Protein AF-A0A2Z6SQY2-F1 (afdb_monomer_lite)

pLDDT: mean 81.99, std 16.7, range [29.33, 95.88]

Structure (mmCIF, N/CA/C/O backbone):
data_AF-A0A2Z6SQY2-F1
#
_entry.id   AF-A0A2Z6SQY2-F1
#
loop_
_atom_site.group_PDB
_atom_site.id
_atom_site.type_symbol
_atom_site.label_atom_id
_atom_site.label_alt_id
_atom_site.label_comp_id
_atom_site.label_asym_id
_atom_site.label_entity_id
_atom_site.label_seq_id
_atom_site.pdbx_PDB_ins_code
_atom_site.Cartn_x
_atom_site.Cartn_y
_atom_site.Cartn_z
_atom_site.occupancy
_atom_site.B_iso_or_equiv
_atom_site.auth_seq_id
_atom_site.auth_comp_id
_atom_site.auth_asym_id
_atom_site.auth_atom_id
_atom_site.pdbx_PDB_model_num
ATOM 1 N N . MET A 1 1 ? -3.340 0.720 -24.273 1.00 29.33 1 MET A N 1
ATOM 2 C CA . MET A 1 1 ? -2.070 0.070 -24.674 1.00 29.33 1 MET A CA 1
ATOM 3 C C . MET A 1 1 ? -1.028 0.421 -23.617 1.00 29.33 1 MET A C 1
ATOM 5 O O . MET A 1 1 ? -0.564 1.557 -23.646 1.00 29.33 1 MET A O 1
ATOM 9 N N . PRO A 1 2 ? -0.709 -0.455 -22.646 1.00 41.25 2 PRO A N 1
ATOM 10 C CA . PRO A 1 2 ? 0.267 -0.113 -21.615 1.00 41.25 2 PRO A CA 1
ATOM 11 C C . PRO A 1 2 ? 1.655 -0.027 -22.257 1.00 41.25 2 PRO A C 1
ATOM 13 O O . PRO A 1 2 ? 2.045 -0.883 -23.059 1.00 41.25 2 PRO A O 1
ATOM 16 N N . LYS A 1 3 ? 2.373 1.065 -21.989 1.00 42.19 3 LYS A N 1
ATOM 17 C CA . LYS A 1 3 ? 3.582 1.435 -22.726 1.00 42.19 3 LYS A CA 1
ATOM 18 C C . LYS A 1 3 ? 4.790 0.616 -22.235 1.00 42.19 3 LYS A C 1
ATOM 20 O O . LYS A 1 3 ? 5.265 0.799 -21.120 1.00 42.19 3 LYS A O 1
ATOM 25 N N . ARG A 1 4 ? 5.339 -0.240 -23.113 1.00 41.44 4 ARG A N 1
ATOM 26 C CA . ARG A 1 4 ? 6.506 -1.136 -22.891 1.00 41.44 4 ARG A CA 1
ATOM 27 C C . ARG A 1 4 ? 7.769 -0.472 -22.319 1.00 41.44 4 ARG A C 1
ATOM 29 O O . ARG A 1 4 ? 8.645 -1.181 -21.836 1.00 41.44 4 ARG A O 1
ATOM 36 N N . TRP A 1 5 ? 7.887 0.854 -22.367 1.00 46.94 5 TRP A N 1
ATOM 37 C CA . TRP A 1 5 ? 9.052 1.562 -21.829 1.00 46.94 5 TRP A CA 1
ATOM 38 C C . TRP A 1 5 ? 9.046 1.652 -20.292 1.00 46.94 5 TRP A C 1
ATOM 40 O O . TRP A 1 5 ? 10.117 1.734 -19.698 1.00 46.94 5 TRP A O 1
ATOM 50 N N . LEU A 1 6 ? 7.877 1.564 -19.642 1.00 44.06 6 LEU A N 1
ATOM 51 C CA . LEU A 1 6 ? 7.753 1.628 -18.180 1.00 44.06 6 LEU A CA 1
ATOM 52 C C . LEU A 1 6 ? 8.323 0.365 -17.510 1.00 44.06 6 LEU A C 1
ATOM 54 O O . LEU A 1 6 ? 9.120 0.456 -16.580 1.00 44.06 6 LEU A O 1
ATOM 58 N N . LEU A 1 7 ? 8.015 -0.812 -18.074 1.00 48.38 7 LEU A N 1
ATOM 59 C CA . LEU A 1 7 ? 8.621 -2.090 -17.674 1.00 48.38 7 LEU A CA 1
ATOM 60 C C . LEU A 1 7 ? 10.146 -2.063 -17.817 1.00 48.38 7 LEU A C 1
ATOM 62 O O . LEU A 1 7 ? 10.846 -2.660 -17.007 1.00 48.38 7 LEU A O 1
ATOM 66 N N . LYS A 1 8 ? 10.663 -1.339 -18.816 1.00 44.56 8 LYS A N 1
ATOM 67 C CA . LYS A 1 8 ? 12.102 -1.213 -19.054 1.00 44.56 8 LYS A CA 1
ATOM 68 C C . LYS A 1 8 ? 12.790 -0.388 -17.962 1.00 44.56 8 LYS A C 1
ATOM 70 O O . LYS A 1 8 ? 13.813 -0.814 -17.452 1.00 44.56 8 LYS A O 1
ATOM 75 N N . ARG A 1 9 ? 12.181 0.720 -17.525 1.00 45.66 9 ARG A N 1
ATOM 76 C CA . ARG A 1 9 ? 12.743 1.588 -16.473 1.00 45.66 9 ARG A CA 1
ATOM 77 C C . ARG A 1 9 ? 12.631 0.989 -15.068 1.00 45.66 9 ARG A C 1
ATOM 79 O O . ARG A 1 9 ? 13.500 1.217 -14.237 1.00 45.66 9 ARG A O 1
ATOM 86 N N . ILE A 1 10 ? 11.581 0.206 -14.816 1.00 49.06 10 ILE A N 1
ATOM 87 C CA . ILE A 1 10 ? 11.434 -0.569 -13.577 1.00 49.06 10 ILE A CA 1
ATOM 88 C C . ILE A 1 10 ? 12.401 -1.768 -13.556 1.00 49.06 10 ILE A C 1
ATOM 90 O O . ILE A 1 10 ? 12.856 -2.141 -12.487 1.00 49.06 10 ILE A O 1
ATOM 94 N N . ASN A 1 11 ? 12.754 -2.338 -14.713 1.00 49.47 11 ASN A N 1
ATOM 95 C CA . ASN A 1 11 ? 13.780 -3.385 -14.816 1.00 49.47 11 ASN A CA 1
ATOM 96 C C . ASN A 1 11 ? 15.226 -2.844 -14.789 1.00 49.47 11 ASN A C 1
ATOM 98 O O . ASN A 1 11 ? 16.143 -3.610 -14.525 1.00 49.47 11 ASN A O 1
ATOM 102 N N . GLU A 1 12 ? 15.447 -1.562 -15.102 1.00 46.66 12 GLU A N 1
ATOM 103 C CA . GLU A 1 12 ? 16.776 -0.917 -15.099 1.00 46.66 12 GLU A CA 1
ATOM 104 C C . GLU A 1 12 ? 17.168 -0.343 -13.723 1.00 46.66 12 GLU A C 1
ATOM 106 O O . GLU A 1 12 ? 18.347 -0.098 -13.474 1.00 46.66 12 GLU A O 1
ATOM 111 N N . LEU A 1 13 ? 16.203 -0.144 -12.819 1.00 47.38 13 LEU A N 1
ATOM 112 C CA . LEU A 1 13 ? 16.464 0.120 -11.406 1.00 47.38 13 LEU A CA 1
ATOM 113 C C . LEU A 1 13 ? 16.394 -1.228 -10.690 1.00 47.38 13 LEU A C 1
ATOM 115 O O . LEU A 1 13 ? 15.321 -1.817 -10.646 1.00 47.38 13 LEU A O 1
ATOM 119 N N . ASP A 1 14 ? 17.507 -1.698 -10.137 1.00 45.78 14 ASP A N 1
ATOM 120 C CA . ASP A 1 14 ? 17.660 -2.936 -9.353 1.00 45.78 14 ASP A CA 1
ATOM 121 C C . ASP A 1 14 ? 16.884 -2.864 -8.011 1.00 45.78 14 ASP A C 1
ATOM 123 O O . ASP A 1 14 ? 17.421 -3.049 -6.920 1.00 45.78 14 ASP A O 1
ATOM 127 N N . ARG A 1 15 ? 15.608 -2.463 -8.070 1.00 53.78 15 ARG A N 1
ATOM 128 C CA . ARG A 1 15 ? 14.658 -2.541 -6.969 1.00 53.78 15 ARG A CA 1
ATOM 129 C C . ARG A 1 15 ? 14.241 -3.996 -6.869 1.00 53.78 15 ARG A C 1
ATOM 131 O O . ARG A 1 15 ? 13.736 -4.565 -7.835 1.00 53.78 15 ARG A O 1
ATOM 138 N N . ASP A 1 16 ? 14.482 -4.556 -5.691 1.00 64.25 16 ASP A N 1
ATOM 139 C CA . ASP A 1 16 ? 14.147 -5.918 -5.291 1.00 64.25 16 ASP A CA 1
ATOM 140 C C . ASP A 1 16 ? 12.790 -6.339 -5.886 1.00 64.25 16 ASP A C 1
ATOM 142 O O . ASP A 1 16 ? 11.812 -5.588 -5.802 1.00 64.25 16 ASP A O 1
ATOM 146 N N . VAL A 1 17 ? 12.719 -7.514 -6.523 1.00 69.75 17 VAL A N 1
ATOM 147 C CA . VAL A 1 17 ? 11.533 -8.011 -7.256 1.00 69.75 17 VAL A CA 1
ATOM 148 C C . VAL A 1 17 ? 10.260 -7.894 -6.406 1.00 69.75 17 VAL A C 1
ATOM 150 O O . VAL A 1 17 ? 9.179 -7.595 -6.919 1.00 69.75 17 VAL A O 1
ATOM 153 N N . GLY A 1 18 ? 10.399 -8.050 -5.087 1.00 72.19 18 GLY A N 1
ATOM 154 C CA . GLY A 1 18 ? 9.308 -7.891 -4.135 1.00 72.19 18 GLY A CA 1
ATOM 155 C C . GLY A 1 18 ? 8.789 -6.454 -3.970 1.00 72.19 18 GLY A C 1
ATOM 156 O O . GLY A 1 18 ? 7.591 -6.280 -3.748 1.00 72.19 18 GLY A O 1
ATOM 157 N N . GLU A 1 19 ? 9.632 -5.424 -4.104 1.00 80.06 19 GLU A N 1
ATOM 158 C CA . GLU A 1 19 ? 9.224 -4.010 -4.028 1.00 80.06 19 GLU A CA 1
ATOM 159 C C . GLU A 1 19 ? 8.490 -3.578 -5.305 1.00 80.06 19 GLU A C 1
ATOM 161 O O . GLU A 1 19 ? 7.499 -2.851 -5.247 1.00 80.06 19 GLU A O 1
ATOM 166 N N . LYS A 1 20 ? 8.914 -4.092 -6.465 1.00 82.88 20 LYS A N 1
ATOM 167 C CA . LYS A 1 20 ? 8.188 -3.899 -7.726 1.00 82.88 20 LYS A CA 1
ATOM 168 C C . LYS A 1 20 ? 6.767 -4.455 -7.641 1.00 82.88 20 LYS A C 1
ATOM 170 O O . LYS A 1 20 ? 5.811 -3.721 -7.887 1.00 82.88 20 LYS A O 1
ATOM 175 N N . ALA A 1 21 ? 6.637 -5.720 -7.242 1.00 87.00 21 ALA A N 1
ATOM 176 C CA . ALA A 1 21 ? 5.339 -6.375 -7.113 1.00 87.00 21 ALA A CA 1
ATOM 177 C C . ALA A 1 21 ? 4.427 -5.647 -6.109 1.00 87.00 21 ALA A C 1
ATOM 179 O O . ALA A 1 21 ? 3.219 -5.547 -6.314 1.00 87.00 21 ALA A O 1
ATOM 180 N N . LEU A 1 22 ? 5.009 -5.077 -5.047 1.00 91.06 22 LEU A N 1
ATOM 181 C CA . LEU A 1 22 ? 4.283 -4.267 -4.071 1.00 91.06 22 LEU A CA 1
ATOM 182 C C . LEU A 1 22 ? 3.628 -3.037 -4.721 1.00 91.06 22 LEU A C 1
ATOM 184 O O . LEU A 1 22 ? 2.443 -2.789 -4.491 1.00 91.06 22 LEU A O 1
ATOM 188 N N . TYR A 1 23 ? 4.371 -2.271 -5.526 1.00 90.00 23 TYR A N 1
ATOM 189 C CA . TYR A 1 23 ? 3.830 -1.075 -6.180 1.00 90.00 23 TYR A CA 1
ATOM 190 C C . TYR A 1 23 ? 2.847 -1.397 -7.306 1.00 90.00 23 TYR A C 1
ATOM 192 O O . TYR A 1 23 ? 1.893 -0.644 -7.493 1.00 90.00 23 TYR A O 1
ATOM 200 N N . GLU A 1 24 ? 3.047 -2.501 -8.028 1.00 89.25 24 GLU A N 1
ATOM 201 C CA . GLU A 1 24 ? 2.091 -2.989 -9.032 1.00 89.25 24 GLU A CA 1
ATOM 202 C C . GLU A 1 24 ? 0.751 -3.341 -8.371 1.00 89.25 24 GLU A C 1
ATOM 204 O O . GLU A 1 24 ? -0.286 -2.819 -8.768 1.00 89.25 24 GLU A O 1
ATOM 209 N N . ILE A 1 25 ? 0.767 -4.112 -7.276 1.00 91.94 25 ILE A N 1
ATOM 210 C CA . ILE A 1 25 ? -0.449 -4.463 -6.523 1.00 91.94 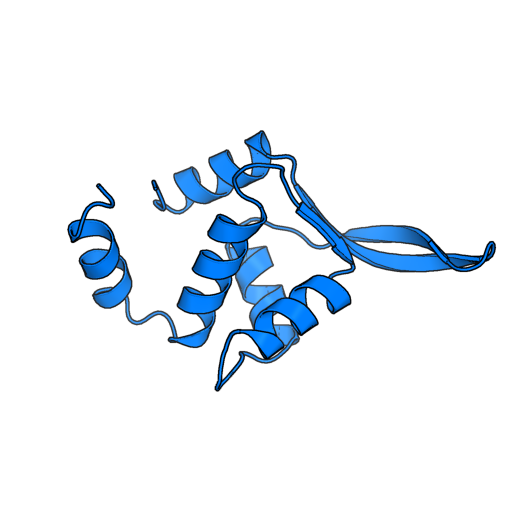25 ILE A CA 1
ATOM 211 C C . ILE A 1 25 ? -1.137 -3.218 -5.956 1.00 91.94 25 ILE A C 1
ATOM 213 O O . ILE A 1 25 ? -2.362 -3.103 -6.028 1.00 91.94 25 ILE A O 1
ATOM 217 N N . LEU A 1 26 ? -0.359 -2.287 -5.397 1.00 91.81 26 LEU A N 1
ATOM 218 C CA . LEU A 1 26 ? -0.881 -1.029 -4.872 1.00 91.81 26 LEU A CA 1
ATOM 219 C C . LEU A 1 26 ? -1.572 -0.210 -5.972 1.00 91.81 26 LEU A C 1
ATOM 221 O O . LEU A 1 26 ? -2.636 0.361 -5.737 1.00 91.81 26 LEU A O 1
ATOM 225 N N . PHE A 1 27 ? -0.985 -0.159 -7.167 1.00 90.50 27 PHE A N 1
ATOM 226 C CA . PHE A 1 27 ? -1.565 0.560 -8.290 1.00 90.50 27 PHE A CA 1
ATOM 227 C C . PHE A 1 27 ? -2.834 -0.129 -8.803 1.00 90.50 27 PHE A C 1
ATOM 229 O O . PHE A 1 27 ? -3.897 0.490 -8.829 1.00 90.50 27 PHE A O 1
ATOM 236 N N . ASP A 1 28 ? -2.745 -1.414 -9.139 1.00 90.81 28 ASP A N 1
ATOM 237 C CA . ASP A 1 28 ? -3.829 -2.162 -9.778 1.00 90.81 28 ASP A CA 1
ATOM 238 C C . ASP A 1 28 ? -5.100 -2.208 -8.926 1.00 90.81 28 ASP A C 1
ATOM 240 O O . ASP A 1 28 ? -6.212 -2.157 -9.453 1.00 90.81 28 ASP A O 1
ATOM 244 N N . LEU A 1 29 ? -4.948 -2.302 -7.603 1.00 93.12 29 LEU A N 1
ATOM 245 C CA . LEU A 1 29 ? -6.082 -2.402 -6.688 1.00 93.12 29 LEU A CA 1
ATOM 246 C C . LEU A 1 29 ? -6.623 -1.045 -6.241 1.00 93.12 29 LEU A C 1
ATOM 248 O O . LEU A 1 29 ? -7.833 -0.910 -6.059 1.00 93.12 29 LEU A O 1
ATOM 252 N N . TYR A 1 30 ? -5.756 -0.047 -6.053 1.00 93.94 30 TYR A N 1
ATOM 253 C CA . TYR A 1 30 ? -6.132 1.163 -5.319 1.00 93.94 30 TYR A CA 1
ATOM 254 C C . TYR A 1 30 ? -6.004 2.456 -6.124 1.00 93.94 30 TYR A C 1
ATOM 256 O O . TYR A 1 30 ? -6.611 3.451 -5.737 1.00 93.94 30 TYR A O 1
ATOM 264 N N . ALA A 1 31 ? -5.315 2.494 -7.269 1.00 88.56 31 ALA A N 1
ATOM 265 C CA . ALA A 1 31 ? -5.159 3.740 -8.035 1.00 88.56 31 ALA A CA 1
ATOM 266 C C . ALA A 1 31 ? -6.488 4.319 -8.552 1.00 88.56 31 ALA A C 1
ATOM 268 O O . ALA A 1 31 ? -6.598 5.522 -8.788 1.00 88.56 31 ALA A O 1
ATOM 269 N N . GLY A 1 32 ? -7.509 3.473 -8.722 1.00 89.44 32 GLY A N 1
ATOM 270 C CA . GLY A 1 32 ? -8.844 3.892 -9.147 1.00 89.44 32 GLY A CA 1
ATOM 271 C C . GLY A 1 32 ? -9.727 4.451 -8.028 1.00 89.44 32 GLY A C 1
ATOM 272 O O . GLY A 1 32 ? -10.646 5.207 -8.330 1.00 89.44 32 GLY A O 1
ATOM 273 N N . VAL A 1 33 ? -9.468 4.098 -6.764 1.00 93.56 33 VAL A N 1
ATOM 274 C CA . VAL A 1 33 ? -10.410 4.313 -5.644 1.00 93.56 33 VAL A CA 1
ATOM 275 C C . VAL A 1 33 ? -9.776 4.902 -4.376 1.00 93.56 33 VAL A C 1
ATOM 277 O O . VAL A 1 33 ? -10.491 5.419 -3.523 1.00 93.56 33 VAL A O 1
ATOM 280 N N . GLY A 1 34 ? -8.449 4.898 -4.267 1.00 93.25 34 GLY A N 1
ATOM 281 C CA . GLY A 1 34 ? -7.726 5.160 -3.023 1.00 93.25 34 GLY A CA 1
A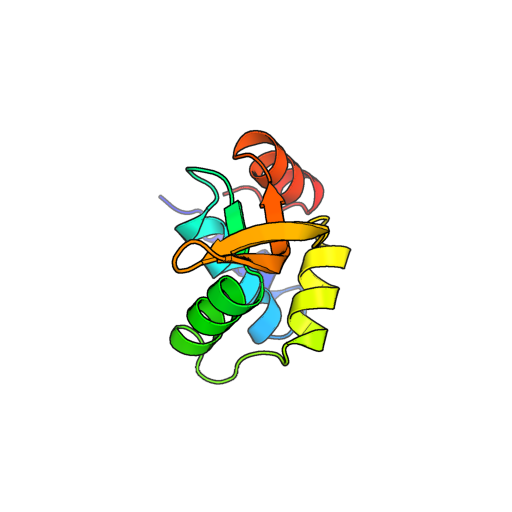TOM 282 C C . GLY A 1 34 ? -7.609 3.908 -2.153 1.00 93.25 34 GLY A C 1
ATOM 283 O O . 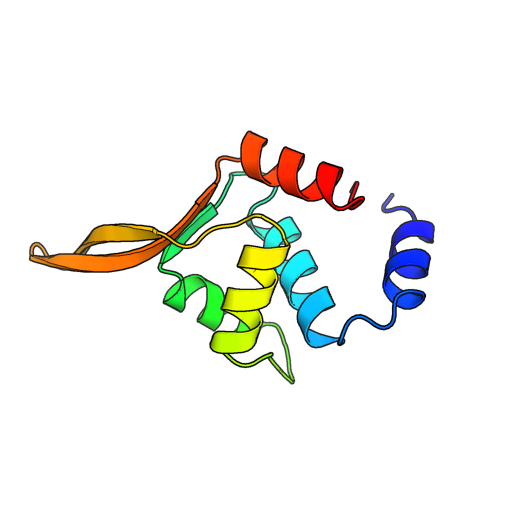GLY A 1 34 ? -8.242 2.888 -2.406 1.00 93.25 34 GLY A O 1
ATOM 284 N N . ILE A 1 35 ? -6.783 3.979 -1.116 1.00 94.00 35 ILE A N 1
ATOM 285 C CA . ILE A 1 35 ? -6.598 2.905 -0.138 1.00 94.00 35 ILE A CA 1
ATOM 286 C C . ILE A 1 35 ? -7.141 3.357 1.215 1.00 94.00 35 ILE A C 1
ATOM 288 O O . ILE A 1 35 ? -6.894 4.479 1.650 1.00 94.00 35 ILE A O 1
ATOM 292 N N . ASN A 1 36 ? -7.890 2.484 1.884 1.00 91.88 36 ASN A N 1
ATOM 293 C CA . ASN A 1 36 ? -8.343 2.679 3.258 1.00 91.88 36 ASN A CA 1
ATOM 294 C C . ASN A 1 36 ? -8.502 1.316 3.934 1.00 91.88 36 ASN A C 1
ATOM 296 O O . ASN A 1 36 ? -9.612 0.828 4.139 1.00 91.88 36 ASN A O 1
ATOM 300 N N . GLU A 1 37 ? -7.376 0.679 4.238 1.00 90.88 37 GLU A N 1
ATOM 301 C CA . GLU A 1 37 ? -7.360 -0.680 4.771 1.00 90.88 37 GLU A CA 1
ATOM 302 C C . GLU A 1 37 ? -6.420 -0.812 5.968 1.00 90.88 37 GLU A C 1
ATOM 304 O O . GLU A 1 37 ? -5.410 -0.102 6.059 1.00 90.88 37 GLU A O 1
ATOM 309 N N . PRO A 1 38 ? -6.695 -1.748 6.894 1.00 93.12 38 PRO A N 1
ATOM 310 C CA . PRO A 1 38 ? -5.695 -2.182 7.852 1.00 93.12 38 PRO A CA 1
ATOM 311 C C . PRO A 1 38 ? -4.439 -2.679 7.126 1.00 93.12 38 PRO A C 1
ATOM 313 O O . PRO A 1 38 ? -4.523 -3.492 6.209 1.00 93.12 38 PRO A O 1
ATOM 316 N N . PHE A 1 39 ? -3.263 -2.258 7.586 1.00 93.62 39 PHE A N 1
ATOM 317 C CA . PHE A 1 39 ? -1.973 -2.656 7.019 1.00 93.62 39 PHE A CA 1
ATOM 318 C C . PHE A 1 39 ? -1.819 -4.182 6.943 1.00 93.62 39 PHE A C 1
ATOM 320 O O . PHE A 1 39 ? -1.260 -4.699 5.983 1.00 93.62 39 PHE A O 1
ATOM 327 N N . ALA A 1 40 ? -2.337 -4.907 7.941 1.00 92.81 40 ALA A N 1
ATOM 328 C CA . ALA A 1 40 ? -2.311 -6.366 7.949 1.00 92.81 40 ALA A CA 1
ATOM 329 C C . ALA A 1 40 ? -3.092 -6.975 6.772 1.00 92.81 40 ALA A C 1
ATOM 331 O O . ALA A 1 40 ? -2.584 -7.890 6.139 1.00 92.81 40 ALA A O 1
ATOM 332 N N . VAL A 1 41 ? -4.267 -6.426 6.444 1.00 93.94 41 VAL A N 1
ATOM 333 C CA . VAL A 1 41 ? -5.102 -6.903 5.328 1.00 93.94 41 VAL A CA 1
ATOM 334 C C . VAL A 1 41 ? -4.393 -6.660 4.000 1.00 93.94 41 VAL A C 1
ATOM 336 O O . VAL A 1 41 ? -4.234 -7.588 3.212 1.00 93.94 41 VAL A O 1
ATOM 339 N N . PHE A 1 42 ? -3.875 -5.446 3.800 1.00 94.62 42 PHE A N 1
ATOM 340 C CA . PHE A 1 42 ? -3.082 -5.117 2.618 1.00 94.62 42 PHE A CA 1
ATOM 341 C C . PHE A 1 42 ? -1.86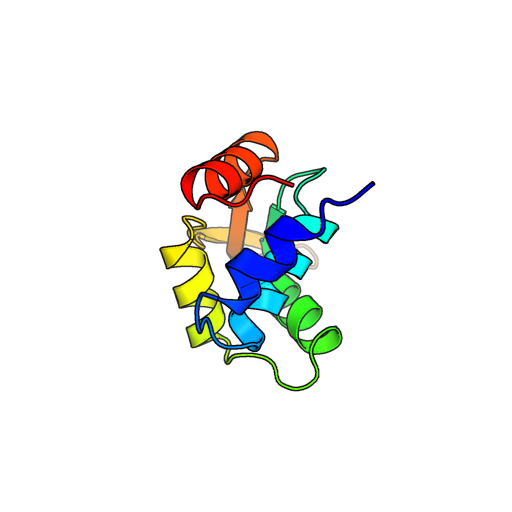8 -6.049 2.459 1.00 94.62 42 PHE A C 1
ATOM 343 O O . PHE A 1 42 ? -1.601 -6.555 1.369 1.00 94.62 42 PHE A O 1
ATOM 350 N N . TYR A 1 43 ? -1.140 -6.314 3.549 1.00 94.88 43 TYR A N 1
ATOM 351 C CA . TYR A 1 43 ? 0.012 -7.215 3.522 1.00 94.88 43 TYR A CA 1
ATOM 352 C C . TYR A 1 43 ? -0.378 -8.655 3.171 1.00 94.88 43 TYR A C 1
ATOM 354 O O . TYR A 1 43 ? 0.327 -9.305 2.403 1.00 94.88 43 TYR A O 1
ATOM 362 N N . ASP A 1 44 ? -1.498 -9.153 3.693 1.00 95.88 44 ASP A N 1
ATOM 363 C CA . ASP A 1 44 ? -1.968 -10.503 3.384 1.00 95.88 44 ASP A CA 1
ATOM 364 C C . ASP A 1 44 ? -2.384 -10.618 1.904 1.00 95.88 44 ASP A C 1
ATOM 366 O O . ASP A 1 44 ? -2.052 -11.604 1.245 1.00 95.88 44 ASP A O 1
ATOM 370 N N . ILE A 1 45 ? -3.021 -9.585 1.334 1.00 94.50 45 ILE A N 1
ATOM 371 C CA . ILE A 1 45 ? -3.311 -9.506 -0.111 1.00 94.50 45 ILE A CA 1
ATOM 372 C C . ILE A 1 45 ? -2.016 -9.549 -0.929 1.00 94.50 45 ILE A C 1
ATOM 374 O O . ILE A 1 45 ? -1.948 -10.266 -1.928 1.00 94.50 45 ILE A O 1
ATOM 378 N N . TYR A 1 46 ? -0.995 -8.800 -0.508 1.00 93.12 46 TYR A N 1
ATOM 379 C CA . TYR A 1 46 ? 0.318 -8.796 -1.148 1.00 93.12 46 TYR A CA 1
ATOM 380 C C . TYR A 1 46 ? 0.969 -10.188 -1.127 1.00 93.12 46 TYR A C 1
ATOM 382 O O . TYR A 1 46 ? 1.350 -10.694 -2.181 1.00 93.12 46 TYR A O 1
ATOM 390 N N . CYS A 1 47 ? 1.015 -10.852 0.031 1.00 93.56 47 CYS A N 1
ATOM 391 C CA . CYS A 1 47 ? 1.560 -12.207 0.160 1.00 93.56 47 CYS A CA 1
ATOM 392 C C . CYS A 1 47 ? 0.825 -13.238 -0.700 1.00 93.56 47 CYS A C 1
ATOM 394 O O . CYS A 1 47 ? 1.452 -14.137 -1.243 1.00 93.56 47 CYS A O 1
ATOM 396 N N . ASN A 1 48 ? -0.493 -13.102 -0.857 1.00 94.06 48 ASN A N 1
ATOM 397 C CA . ASN A 1 48 ? -1.281 -14.021 -1.682 1.00 94.06 48 ASN A CA 1
ATOM 398 C C . ASN A 1 48 ? -1.032 -13.858 -3.191 1.00 94.06 48 ASN A C 1
ATOM 400 O O . ASN A 1 48 ? -1.460 -14.706 -3.971 1.00 94.06 48 ASN A O 1
ATOM 404 N N . LYS A 1 49 ? -0.390 -12.764 -3.616 1.00 89.06 49 LYS A N 1
ATOM 405 C CA . LYS A 1 49 ? -0.144 -12.437 -5.028 1.00 89.06 49 LYS A CA 1
ATOM 406 C C . LYS A 1 49 ? 1.329 -12.526 -5.435 1.00 89.06 49 LYS A C 1
ATOM 408 O O . LYS A 1 49 ? 1.632 -12.314 -6.606 1.00 89.06 49 LYS A O 1
ATOM 413 N N . VAL A 1 50 ? 2.234 -12.802 -4.495 1.00 87.00 50 VAL A N 1
ATOM 414 C CA . VAL A 1 50 ? 3.686 -12.787 -4.716 1.00 87.00 50 VAL A CA 1
ATOM 415 C C . VAL A 1 50 ? 4.308 -14.044 -4.114 1.00 87.00 50 VAL A C 1
ATOM 417 O O . VAL A 1 50 ? 4.175 -14.274 -2.919 1.00 87.00 50 VAL A O 1
ATOM 420 N N . ASP A 1 51 ? 5.033 -14.824 -4.922 1.00 83.69 51 ASP A N 1
ATOM 421 C CA . ASP A 1 51 ? 5.619 -16.108 -4.495 1.00 83.69 51 ASP A CA 1
ATOM 422 C C . ASP A 1 51 ? 6.720 -15.963 -3.426 1.00 83.69 51 ASP A C 1
ATOM 424 O O . ASP A 1 51 ? 6.914 -16.852 -2.599 1.00 83.69 51 ASP A O 1
ATOM 428 N N . ASN A 1 52 ? 7.444 -14.838 -3.420 1.00 85.00 52 ASN A N 1
ATOM 429 C CA . ASN A 1 52 ? 8.477 -14.521 -2.429 1.00 85.00 52 ASN A CA 1
ATOM 430 C C . ASN A 1 52 ? 8.262 -13.105 -1.866 1.00 85.00 52 ASN A C 1
ATOM 432 O O . ASN A 1 52 ? 8.933 -12.159 -2.293 1.00 85.00 52 ASN A O 1
ATOM 436 N N . PRO A 1 53 ? 7.277 -12.921 -0.970 1.00 88.06 53 PRO A N 1
ATOM 437 C CA . PRO A 1 53 ? 6.906 -11.602 -0.490 1.00 88.06 53 PRO A CA 1
ATOM 438 C C . PRO A 1 53 ? 7.988 -11.016 0.420 1.00 88.06 53 PRO A C 1
ATOM 440 O O . PRO A 1 53 ? 8.586 -11.704 1.252 1.00 88.06 53 PRO A O 1
ATOM 443 N N . LEU A 1 54 ? 8.193 -9.703 0.317 1.00 90.25 54 LEU A N 1
ATOM 444 C CA . LEU A 1 54 ? 8.980 -8.953 1.292 1.00 90.25 54 LEU A CA 1
ATOM 445 C C . LEU A 1 54 ? 8.397 -9.117 2.701 1.00 90.25 54 LEU A C 1
ATOM 447 O O . LEU A 1 54 ? 7.184 -9.189 2.881 1.00 90.25 54 LEU A O 1
ATOM 451 N N . SER A 1 55 ? 9.257 -9.074 3.723 1.00 91.62 55 SER A N 1
ATOM 452 C CA . SER A 1 55 ? 8.792 -9.073 5.115 1.00 91.62 55 SER A CA 1
ATOM 453 C C . SER A 1 55 ? 7.875 -7.876 5.417 1.00 91.62 55 SER A C 1
ATOM 455 O O . SER A 1 55 ? 8.036 -6.797 4.837 1.00 91.62 55 SER A O 1
ATOM 457 N N . LYS A 1 56 ? 6.980 -8.011 6.410 1.00 92.38 56 LYS A N 1
ATOM 458 C CA . LYS A 1 56 ? 6.103 -6.917 6.890 1.00 92.38 56 LYS A CA 1
ATOM 459 C C . LYS A 1 56 ? 6.858 -5.609 7.139 1.00 92.38 56 LYS A C 1
ATOM 461 O O . LYS A 1 56 ? 6.386 -4.538 6.762 1.00 92.38 56 LYS A O 1
ATOM 466 N N . ASN A 1 57 ? 8.045 -5.692 7.738 1.00 90.75 57 ASN A N 1
ATOM 467 C CA . ASN A 1 57 ? 8.870 -4.522 8.038 1.00 90.75 57 ASN A CA 1
ATOM 468 C C . ASN A 1 57 ? 9.429 -3.869 6.768 1.00 90.75 57 ASN A C 1
ATOM 470 O O . ASN A 1 57 ? 9.464 -2.642 6.682 1.00 90.75 57 ASN A O 1
ATOM 474 N N . CYS A 1 58 ? 9.838 -4.668 5.779 1.00 90.25 58 CYS A N 1
ATOM 475 C CA . CYS A 1 58 ? 10.289 -4.158 4.485 1.00 90.25 58 CYS A CA 1
ATOM 476 C C . CYS A 1 58 ? 9.144 -3.468 3.739 1.00 90.25 58 CYS A C 1
ATOM 478 O O . CYS A 1 58 ? 9.325 -2.341 3.294 1.00 90.25 58 CYS A O 1
ATOM 480 N N . VAL A 1 59 ? 7.954 -4.078 3.694 1.00 91.50 59 VAL A N 1
ATOM 481 C CA . VAL A 1 59 ? 6.761 -3.469 3.080 1.00 91.50 59 VAL A CA 1
ATOM 482 C C . VAL A 1 59 ? 6.403 -2.153 3.768 1.00 91.50 59 VAL A C 1
ATOM 484 O O . VAL A 1 59 ? 6.232 -1.137 3.103 1.00 91.50 59 VAL A O 1
ATOM 487 N N . SER A 1 60 ? 6.358 -2.127 5.103 1.00 90.50 60 SER A N 1
ATOM 488 C CA . SER A 1 60 ? 6.088 -0.900 5.865 1.00 90.50 60 SER A CA 1
ATOM 489 C C . SER A 1 60 ? 7.096 0.214 5.546 1.00 90.50 60 SER A C 1
ATOM 491 O O . SER A 1 60 ? 6.711 1.365 5.328 1.00 90.50 60 SER A O 1
ATOM 493 N N . ARG A 1 61 ? 8.390 -0.124 5.461 1.00 89.44 61 ARG A N 1
ATOM 494 C CA . ARG A 1 61 ? 9.451 0.826 5.091 1.00 89.44 61 ARG A CA 1
ATOM 495 C C . ARG A 1 61 ? 9.334 1.298 3.645 1.00 89.44 61 ARG A C 1
ATOM 497 O O . ARG A 1 61 ? 9.498 2.493 3.420 1.00 89.44 61 ARG A O 1
ATOM 504 N N . ALA A 1 62 ? 9.043 0.400 2.708 1.00 90.19 62 ALA A N 1
ATOM 505 C CA . ALA A 1 62 ? 8.869 0.718 1.295 1.00 90.19 62 ALA A CA 1
ATOM 506 C C . ALA A 1 62 ? 7.680 1.663 1.093 1.00 90.19 62 ALA A C 1
ATOM 508 O O . ALA A 1 62 ? 7.847 2.730 0.517 1.00 90.19 62 ALA A O 1
ATOM 509 N N . LEU A 1 63 ? 6.516 1.360 1.679 1.00 91.62 63 LEU A N 1
ATOM 510 C CA . LEU A 1 63 ? 5.349 2.248 1.637 1.00 91.62 63 LEU A CA 1
ATOM 511 C C . LEU A 1 63 ? 5.655 3.625 2.235 1.00 91.62 63 LEU A C 1
ATOM 513 O O . LEU A 1 63 ? 5.315 4.647 1.642 1.00 91.62 63 LEU A O 1
ATOM 517 N N . ARG A 1 64 ? 6.360 3.672 3.372 1.00 89.81 64 ARG A N 1
ATOM 518 C CA . ARG A 1 64 ? 6.760 4.942 3.988 1.00 89.81 64 ARG A CA 1
ATOM 519 C C . ARG A 1 64 ? 7.714 5.739 3.098 1.00 89.81 64 ARG A C 1
ATOM 521 O O . ARG A 1 64 ? 7.541 6.948 2.987 1.00 89.81 64 ARG A O 1
ATOM 528 N N . ALA A 1 65 ? 8.704 5.085 2.489 1.00 88.62 65 ALA A N 1
ATOM 529 C CA . ALA A 1 65 ? 9.639 5.713 1.555 1.00 88.62 65 ALA A CA 1
ATOM 530 C C . ALA A 1 65 ? 8.932 6.195 0.281 1.00 88.62 65 ALA A C 1
ATOM 532 O O . ALA A 1 65 ? 9.266 7.251 -0.245 1.00 88.62 65 ALA A O 1
ATOM 533 N N . PHE A 1 66 ? 7.914 5.455 -0.156 1.00 87.44 66 PHE A N 1
ATOM 534 C CA . PHE A 1 66 ? 7.055 5.811 -1.274 1.00 87.44 66 PHE A CA 1
ATOM 535 C C . PHE A 1 66 ? 6.184 7.042 -0.979 1.00 87.44 66 PHE A C 1
ATOM 537 O O . PHE A 1 66 ? 5.829 7.769 -1.899 1.00 87.44 66 PHE A O 1
ATOM 544 N N . GLY A 1 67 ? 5.890 7.325 0.293 1.00 88.62 67 GLY A N 1
ATOM 545 C CA . GLY A 1 67 ? 5.088 8.475 0.734 1.00 88.62 67 GLY A CA 1
ATOM 546 C C . GLY A 1 67 ? 3.762 8.093 1.393 1.00 88.62 67 GLY A C 1
ATOM 547 O O . GLY A 1 67 ? 3.037 8.963 1.870 1.00 88.62 67 GLY A O 1
ATOM 548 N N . LEU A 1 68 ? 3.462 6.797 1.489 1.00 90.94 68 LEU A N 1
ATOM 549 C CA . LEU A 1 68 ? 2.302 6.274 2.197 1.00 90.94 68 LEU A CA 1
ATOM 550 C C . LEU A 1 68 ? 2.659 5.983 3.650 1.00 90.94 68 LEU A C 1
ATOM 552 O O . LEU A 1 68 ? 3.311 4.994 3.989 1.00 90.94 68 LEU A O 1
ATOM 556 N N . VAL A 1 69 ? 2.209 6.863 4.537 1.00 84.94 69 VAL A N 1
ATOM 557 C CA . VAL A 1 69 ? 2.423 6.704 5.972 1.00 84.94 69 VAL A CA 1
ATOM 558 C C . VAL A 1 69 ? 1.281 5.895 6.568 1.00 84.94 69 VAL A C 1
ATOM 560 O O . VAL A 1 69 ? 0.119 6.292 6.502 1.00 84.94 69 VAL A O 1
ATOM 563 N N . THR A 1 70 ? 1.622 4.784 7.214 1.00 86.50 70 THR A N 1
ATOM 564 C CA . THR A 1 70 ? 0.667 4.044 8.036 1.00 86.50 70 THR A CA 1
ATOM 565 C C . THR A 1 70 ? 0.306 4.842 9.284 1.00 86.50 70 THR A C 1
ATOM 567 O O . THR A 1 70 ? 1.199 5.352 9.966 1.00 86.50 70 THR A O 1
ATOM 570 N N . LYS A 1 71 ? -0.977 4.915 9.630 1.00 88.38 71 LYS A N 1
ATOM 571 C CA . LYS A 1 71 ? -1.462 5.628 10.819 1.00 88.38 71 LYS A CA 1
ATOM 572 C C . LYS A 1 71 ? -2.159 4.658 11.763 1.00 88.38 71 LYS A C 1
ATOM 574 O O . LYS A 1 71 ? -2.706 3.647 11.338 1.00 88.38 71 LYS A O 1
ATOM 579 N N . MET A 1 72 ? -2.141 4.957 13.058 1.00 90.25 72 MET A N 1
ATOM 580 C CA . MET A 1 72 ? -2.996 4.246 14.004 1.00 90.25 72 MET A CA 1
ATOM 581 C C . MET A 1 72 ? -4.421 4.785 13.860 1.00 90.25 72 MET A C 1
ATOM 583 O O . MET A 1 72 ? -4.641 5.993 13.941 1.00 90.25 72 MET A O 1
ATOM 587 N N . SER A 1 73 ? -5.387 3.902 13.651 1.00 85.38 73 SER A N 1
ATOM 588 C CA . SER A 1 73 ? -6.805 4.241 13.553 1.00 85.38 73 SER A CA 1
ATOM 589 C C . SER A 1 73 ? -7.619 3.344 14.470 1.00 85.38 73 SER A C 1
ATOM 591 O O . SER A 1 73 ? -7.268 2.186 14.697 1.00 85.38 73 SER A O 1
ATOM 593 N N . ARG A 1 74 ? -8.724 3.876 14.995 1.00 86.94 74 ARG A N 1
ATOM 594 C CA . ARG A 1 74 ? -9.725 3.066 15.689 1.00 86.94 74 ARG A CA 1
ATOM 595 C C . ARG A 1 74 ? -10.726 2.557 14.666 1.00 86.94 74 ARG A C 1
ATOM 597 O O . ARG A 1 74 ? -11.290 3.346 13.915 1.00 86.94 74 ARG A O 1
ATOM 604 N N . ILE A 1 75 ? -10.919 1.249 14.645 1.00 82.62 75 ILE A N 1
ATOM 605 C CA . ILE A 1 75 ? -11.942 0.580 13.847 1.00 82.62 75 ILE A CA 1
ATOM 606 C C . ILE A 1 75 ? -12.889 -0.162 14.783 1.00 82.62 75 ILE A C 1
ATOM 608 O O . ILE A 1 75 ? -12.497 -0.564 15.879 1.00 82.62 75 ILE A O 1
ATOM 612 N N . VAL A 1 76 ? -14.131 -0.361 14.355 1.00 84.94 76 VAL A N 1
ATOM 613 C CA . VAL A 1 76 ? -15.095 -1.185 15.089 1.00 84.94 76 VAL A CA 1
ATOM 614 C C . VAL A 1 76 ? -15.123 -2.567 14.451 1.00 84.94 76 VAL A C 1
ATOM 616 O O . VAL A 1 76 ? -15.432 -2.700 13.271 1.00 84.94 76 VAL A O 1
ATOM 619 N N . VAL A 1 77 ? -14.785 -3.591 15.232 1.00 79.81 77 VAL A N 1
ATOM 620 C CA . VAL A 1 77 ? -14.825 -5.001 14.823 1.00 79.81 77 VAL A CA 1
ATOM 621 C C . VAL A 1 77 ? -15.739 -5.730 15.797 1.00 79.81 77 VAL A C 1
ATOM 623 O O . VAL A 1 77 ? -15.489 -5.701 17.002 1.00 79.81 77 VAL A O 1
ATOM 626 N N . ASP A 1 78 ? -16.810 -6.341 15.291 1.00 86.94 78 ASP A N 1
ATOM 627 C CA . ASP A 1 78 ? -17.828 -7.040 16.094 1.00 86.94 78 ASP A CA 1
ATOM 628 C C . ASP A 1 78 ? -18.412 -6.173 17.226 1.00 86.94 78 ASP A C 1
ATOM 630 O O . ASP A 1 78 ? -18.575 -6.610 18.366 1.00 86.94 78 ASP A O 1
ATOM 634 N N . GLY A 1 79 ? -18.658 -4.891 16.935 1.00 88.19 79 GLY A N 1
ATOM 635 C CA . GLY A 1 79 ? -19.180 -3.927 17.910 1.00 88.19 79 GLY A CA 1
ATOM 636 C C . GLY A 1 79 ? -18.173 -3.478 18.977 1.00 88.19 79 GLY A C 1
ATOM 637 O O . GLY A 1 79 ? -18.541 -2.718 19.869 1.00 88.19 79 GLY A O 1
ATOM 638 N N . LYS A 1 80 ? -16.905 -3.906 18.899 1.00 87.50 80 LYS A N 1
ATOM 639 C CA . LYS A 1 80 ? -15.832 -3.481 19.808 1.00 87.50 80 LYS A CA 1
ATOM 640 C C . LYS A 1 80 ? -14.838 -2.577 19.092 1.00 87.50 80 LYS A C 1
ATOM 642 O O . LYS A 1 80 ? -14.336 -2.920 18.021 1.00 87.50 80 LYS A O 1
ATOM 647 N N . GLU A 1 81 ? -14.506 -1.445 19.708 1.00 88.56 81 GLU A N 1
ATOM 648 C CA . GLU A 1 81 ? -13.410 -0.602 19.232 1.00 88.56 81 GLU A CA 1
ATOM 649 C C . GLU A 1 81 ? -12.072 -1.333 19.375 1.00 88.56 81 GLU A C 1
ATOM 651 O O . GLU A 1 81 ? -11.731 -1.861 20.437 1.00 88.56 81 GLU A O 1
ATOM 656 N N . LYS A 1 82 ? -11.293 -1.346 18.296 1.00 87.94 82 LYS A N 1
ATOM 657 C CA . LYS A 1 82 ? -9.922 -1.848 18.261 1.00 87.94 82 LYS A CA 1
ATOM 658 C C . LYS A 1 82 ? -9.030 -0.831 17.565 1.00 87.94 82 LYS A C 1
ATOM 660 O O . LYS A 1 82 ? -9.383 -0.286 16.520 1.00 87.94 82 LYS A O 1
ATOM 665 N N . SER A 1 83 ? -7.849 -0.603 18.124 1.00 88.06 83 SER A N 1
ATOM 666 C CA . SER A 1 83 ? -6.798 0.156 17.448 1.00 88.06 83 SER A CA 1
ATOM 667 C C . SER A 1 83 ? -6.097 -0.744 16.437 1.00 88.06 83 SER A C 1
ATOM 669 O O . SER A 1 83 ? -5.651 -1.836 16.784 1.00 88.06 83 SER A O 1
ATOM 671 N N . THR A 1 84 ? -5.974 -0.283 15.199 1.00 90.56 84 THR A N 1
ATOM 672 C CA . THR A 1 84 ? -5.232 -0.971 14.143 1.00 90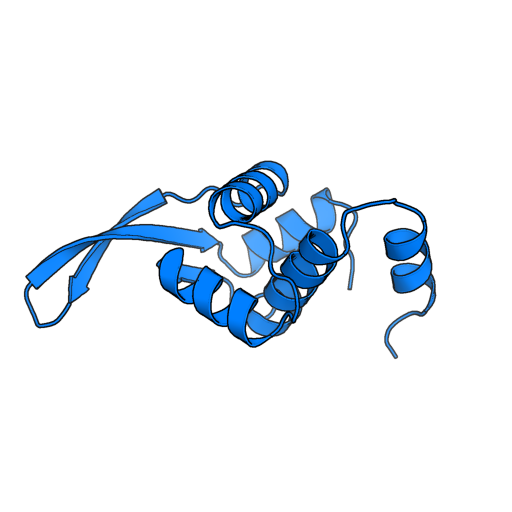.56 84 THR A CA 1
ATOM 673 C C . THR A 1 84 ? -4.342 0.006 13.390 1.00 90.56 84 THR A C 1
ATOM 675 O O . THR A 1 84 ? -4.574 1.214 13.393 1.00 90.56 84 THR A O 1
ATOM 678 N N . ILE A 1 85 ? -3.304 -0.515 12.750 1.00 92.50 85 ILE A N 1
ATOM 679 C CA . ILE A 1 85 ? -2.481 0.253 11.821 1.00 92.50 85 ILE A CA 1
ATOM 680 C C . ILE A 1 85 ? -3.188 0.214 10.468 1.00 92.50 85 ILE A C 1
ATOM 682 O O . ILE A 1 85 ? -3.466 -0.873 9.968 1.00 92.50 85 ILE A O 1
ATOM 686 N N . THR A 1 86 ? -3.472 1.367 9.875 1.00 92.56 86 THR A N 1
ATOM 687 C CA . THR A 1 86 ? -4.111 1.503 8.561 1.00 92.56 86 THR A CA 1
ATOM 688 C C . THR A 1 86 ? -3.183 2.189 7.572 1.00 92.56 86 THR A C 1
ATOM 690 O O . THR A 1 86 ? -2.323 2.986 7.954 1.00 92.56 86 THR A O 1
ATOM 693 N N . ILE A 1 87 ? -3.362 1.882 6.290 1.00 93.25 87 ILE A N 1
ATOM 694 C CA . ILE A 1 87 ? -2.865 2.699 5.186 1.00 93.25 87 ILE A CA 1
ATOM 695 C C . ILE A 1 87 ? -4.079 3.441 4.639 1.00 93.25 87 ILE A C 1
ATOM 697 O O . ILE A 1 87 ? -5.067 2.812 4.254 1.00 93.25 87 ILE A O 1
ATOM 701 N N . ASN A 1 88 ? -4.012 4.770 4.635 1.00 92.44 88 ASN A N 1
ATOM 702 C CA . ASN A 1 88 ? -5.066 5.604 4.085 1.00 92.44 88 ASN A CA 1
ATOM 703 C C . ASN A 1 88 ? -4.464 6.643 3.141 1.00 92.44 88 ASN A C 1
ATOM 705 O O . ASN A 1 88 ? -3.574 7.398 3.539 1.00 92.44 88 ASN A O 1
ATOM 709 N N . ALA A 1 89 ? -4.948 6.641 1.908 1.00 93.38 89 ALA A N 1
ATOM 710 C CA . ALA A 1 89 ? -4.738 7.702 0.944 1.00 93.38 89 ALA A CA 1
ATOM 711 C C . ALA A 1 89 ? -5.952 7.744 0.022 1.00 93.38 89 ALA A C 1
ATOM 713 O O . ALA A 1 89 ? -6.387 6.714 -0.500 1.00 93.38 89 ALA A O 1
ATOM 714 N N . THR A 1 90 ? -6.482 8.939 -0.204 1.00 94.31 90 THR A N 1
ATOM 715 C CA . THR A 1 90 ? -7.463 9.165 -1.265 1.00 94.31 90 THR A CA 1
ATOM 716 C C . THR A 1 90 ? -6.874 8.777 -2.616 1.00 94.31 90 THR A C 1
ATOM 718 O O . THR A 1 90 ? -5.656 8.681 -2.794 1.00 94.31 90 THR A O 1
ATOM 721 N N . ARG A 1 91 ? -7.746 8.571 -3.600 1.00 93.75 91 ARG A N 1
ATOM 722 C CA . ARG A 1 91 ? -7.334 8.345 -4.984 1.00 93.75 91 ARG A CA 1
ATOM 723 C C . ARG A 1 91 ? -6.363 9.430 -5.457 1.00 93.75 91 ARG A C 1
ATOM 725 O O . ARG A 1 91 ? -5.335 9.121 -6.051 1.00 93.75 91 ARG A O 1
ATOM 732 N N . GLU A 1 92 ? -6.673 10.691 -5.181 1.00 93.56 92 GLU A N 1
ATOM 733 C CA . GLU A 1 92 ? -5.877 11.842 -5.604 1.00 93.56 92 GLU A CA 1
ATOM 734 C C . GLU A 1 92 ? -4.504 11.861 -4.926 1.00 93.56 92 GLU A C 1
ATOM 736 O O . GLU A 1 92 ? -3.498 12.025 -5.615 1.00 93.56 92 GLU A O 1
ATOM 741 N N . GLU A 1 93 ? -4.443 11.632 -3.610 1.00 93.12 93 GLU A N 1
ATOM 742 C CA . GLU A 1 93 ? -3.178 11.530 -2.869 1.00 93.12 93 GLU A CA 1
ATOM 743 C C . GLU A 1 93 ? -2.329 10.357 -3.362 1.00 93.12 93 GLU A C 1
ATOM 745 O O . GLU A 1 93 ? -1.114 10.486 -3.522 1.00 93.12 93 GLU A O 1
ATOM 750 N N . LEU A 1 94 ? -2.956 9.214 -3.639 1.00 92.06 94 LEU A N 1
ATOM 751 C CA . LEU A 1 94 ? -2.263 8.027 -4.117 1.00 92.06 94 LEU A CA 1
ATOM 752 C C . LEU A 1 94 ? -1.688 8.253 -5.524 1.00 92.06 94 LEU A C 1
ATOM 754 O O . LEU A 1 94 ? -0.515 7.969 -5.755 1.00 92.06 94 LEU A O 1
ATOM 758 N N . LEU A 1 95 ? -2.467 8.830 -6.446 1.00 90.75 95 LEU A N 1
ATOM 759 C CA . LEU A 1 95 ? -2.001 9.182 -7.794 1.00 90.75 95 LEU A CA 1
ATOM 760 C C . LEU A 1 95 ? -0.893 10.241 -7.771 1.00 90.75 95 LEU A C 1
ATOM 762 O O . LEU A 1 95 ? 0.079 10.131 -8.517 1.00 90.75 95 LEU A O 1
ATOM 766 N N . ASP A 1 96 ? -1.009 11.253 -6.913 1.00 91.19 96 ASP A N 1
ATOM 767 C CA . ASP A 1 96 ? 0.049 12.243 -6.701 1.00 91.19 96 ASP A CA 1
ATOM 768 C C . ASP A 1 96 ? 1.335 11.589 -6.167 1.00 91.19 96 ASP A C 1
ATOM 770 O O . ASP A 1 96 ? 2.432 11.874 -6.651 1.00 91.19 96 ASP A O 1
ATOM 774 N N . THR A 1 97 ? 1.204 10.632 -5.245 1.00 90.00 97 THR A N 1
ATOM 775 C CA . THR A 1 97 ? 2.330 9.840 -4.733 1.00 90.00 97 THR A CA 1
ATOM 776 C C . THR A 1 97 ? 3.007 9.042 -5.851 1.00 90.00 97 THR A C 1
ATOM 778 O O . THR A 1 97 ? 4.230 9.092 -5.982 1.00 90.00 97 THR A O 1
ATOM 781 N N . PHE A 1 98 ? 2.240 8.371 -6.716 1.00 88.38 98 PHE A N 1
ATOM 782 C CA . PHE A 1 98 ? 2.782 7.677 -7.890 1.00 88.38 98 PHE A CA 1
ATOM 783 C C . PHE A 1 98 ? 3.548 8.634 -8.820 1.00 88.38 98 PHE A C 1
ATOM 785 O O . PHE A 1 98 ? 4.719 8.383 -9.125 1.00 88.38 98 PHE A O 1
ATOM 792 N N . ARG A 1 99 ? 2.959 9.786 -9.171 1.00 87.44 99 ARG A N 1
ATOM 793 C CA . ARG A 1 99 ? 3.607 10.800 -10.025 1.00 87.44 99 ARG A CA 1
ATOM 794 C C . ARG A 1 99 ? 4.911 11.328 -9.434 1.00 87.44 99 ARG A C 1
ATOM 796 O O . ARG A 1 99 ? 5.912 11.401 -10.145 1.00 87.44 99 ARG A O 1
ATOM 803 N N . LYS A 1 100 ? 4.932 11.658 -8.137 1.00 86.12 100 LYS A N 1
ATOM 804 C CA . LYS A 1 100 ? 6.136 12.142 -7.429 1.00 86.12 100 LYS A CA 1
ATOM 805 C C . LYS A 1 100 ? 7.283 11.138 -7.461 1.00 86.12 100 LYS A 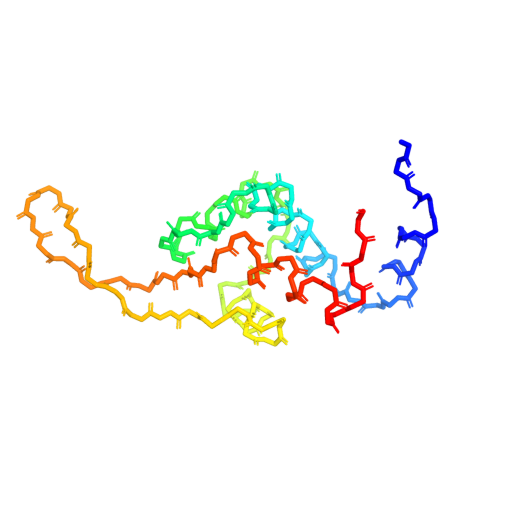C 1
ATOM 807 O O . LYS A 1 100 ? 8.443 11.534 -7.511 1.00 86.12 100 LYS A O 1
ATOM 812 N N . ASN A 1 101 ? 6.958 9.851 -7.481 1.00 82.00 101 ASN A N 1
ATOM 813 C CA . ASN A 1 101 ? 7.932 8.769 -7.574 1.00 82.00 101 ASN A CA 1
ATOM 814 C C . ASN A 1 101 ? 8.290 8.394 -9.026 1.00 82.00 101 ASN A C 1
ATOM 816 O O . ASN A 1 101 ? 8.983 7.402 -9.255 1.00 82.00 101 ASN A O 1
ATOM 820 N N . GLY A 1 102 ? 7.839 9.179 -10.013 1.00 76.88 102 GLY A N 1
ATOM 821 C CA . GLY A 1 102 ? 8.099 8.942 -11.433 1.00 76.88 102 GLY A CA 1
ATOM 822 C C . GLY A 1 102 ? 7.371 7.719 -11.992 1.00 76.88 102 GLY A C 1
ATOM 823 O O . GLY A 1 102 ? 7.809 7.159 -12.999 1.00 76.88 102 GLY A O 1
ATOM 824 N N . ILE A 1 103 ? 6.295 7.293 -11.328 1.00 68.31 103 ILE A N 1
ATOM 825 C CA . ILE A 1 103 ? 5.444 6.186 -11.742 1.00 68.31 103 ILE A CA 1
ATOM 826 C C . ILE A 1 103 ? 4.187 6.795 -12.369 1.00 68.31 103 ILE A C 1
ATOM 828 O O . ILE A 1 103 ? 3.291 7.259 -11.672 1.00 68.31 103 ILE A O 1
ATOM 832 N N . ASP A 1 104 ? 4.157 6.835 -13.697 1.00 57.19 104 ASP A N 1
ATOM 833 C CA . ASP A 1 104 ? 3.039 7.358 -14.485 1.00 57.19 104 ASP A CA 1
ATOM 834 C C . ASP A 1 104 ? 2.502 6.190 -15.325 1.00 57.19 104 ASP A C 1
ATOM 836 O O . ASP A 1 104 ? 3.231 5.649 -16.164 1.00 57.19 104 ASP A O 1
ATOM 840 N N . TYR A 1 105 ? 1.279 5.740 -15.035 1.00 55.41 105 TYR A N 1
ATOM 841 C CA . TYR A 1 105 ? 0.629 4.599 -15.696 1.00 55.41 105 TYR A CA 1
ATOM 842 C C . TYR A 1 105 ? -0.313 5.057 -16.813 1.00 55.41 105 TYR A C 1
ATOM 844 O O . TYR A 1 105 ? -1.147 5.956 -16.557 1.00 55.41 105 TYR A O 1
#

Foldseek 3Di:
DPDPVLVVVVVVPPDPPQLVLLVVLCCVPALVFWFWFFLVVSQVVSPVRDVDHDDSVVSQVSCVVLPFHWDWDWDQDPNDTDTTTITGDGSVRSQVSCVVVVNDD

Secondary structure (DSSP, 8-state):
---HHHHHHHHHS---HHHHHHHHHHHHHHTTT-EEEEHHHHHHHHHHH-SSPPPHHHHHHHHHHHT--EEEEEEEETTEEEEEEEEEE-HHHHHHHHHHTT---

Sequence (105 aa):
MPKRWLLKRINELDRDVGEKALYEILFDLYAGVGINEPFAVFYDIYCNKVDNPLSKNCVSRALRAFGLVTKMSRIVVDGKEKSTITINATREELLDTFRKNGIDY

Radius of gyration: 14.54 Å; chains: 1; bounding box: 37×28×44 Å

Organism: NCBI:txid94130